Protein AF-A0A502G7E2-F1 (afdb_monomer_lite)

Structure (mmCIF, N/CA/C/O backbone):
data_AF-A0A502G7E2-F1
#
_entry.id   AF-A0A502G7E2-F1
#
loop_
_atom_site.group_PDB
_atom_site.id
_atom_site.type_symbol
_atom_site.label_atom_id
_atom_site.label_alt_id
_atom_site.label_comp_id
_atom_site.label_asym_id
_atom_site.label_entity_id
_atom_site.label_seq_id
_atom_site.pdbx_PDB_ins_code
_atom_site.Cartn_x
_atom_site.Cartn_y
_atom_site.Cartn_z
_atom_site.occupancy
_atom_site.B_iso_or_equiv
_atom_site.auth_seq_id
_atom_site.auth_comp_id
_atom_site.auth_asym_id
_atom_site.auth_atom_id
_atom_site.pdbx_PDB_model_num
ATOM 1 N N . MET A 1 1 ? -4.084 21.777 51.513 1.00 39.31 1 MET A N 1
ATOM 2 C CA . MET A 1 1 ? -3.025 21.384 50.559 1.00 39.31 1 MET A CA 1
ATOM 3 C C . MET A 1 1 ? -3.067 19.869 50.427 1.00 39.31 1 MET A C 1
ATOM 5 O O . MET A 1 1 ? -2.599 19.195 51.330 1.00 39.31 1 MET A O 1
ATOM 9 N N . THR A 1 2 ? -3.680 19.325 49.375 1.00 41.03 2 THR A N 1
ATOM 10 C CA . THR A 1 2 ? -3.741 17.866 49.167 1.00 41.03 2 THR A CA 1
ATOM 11 C C . THR A 1 2 ? -2.952 17.561 47.903 1.00 41.03 2 THR A C 1
ATOM 13 O O . THR A 1 2 ? -3.368 17.946 46.812 1.00 41.03 2 THR A O 1
ATOM 16 N N . SER A 1 3 ? -1.762 16.976 48.050 1.00 40.09 3 SER A N 1
ATOM 17 C CA . SER A 1 3 ? -0.892 16.671 46.916 1.00 40.09 3 SER A CA 1
ATOM 18 C C . SER A 1 3 ? -1.440 15.468 46.145 1.00 40.09 3 SER A C 1
ATOM 20 O O . SER A 1 3 ? -1.703 14.400 46.696 1.00 40.09 3 SER A O 1
ATOM 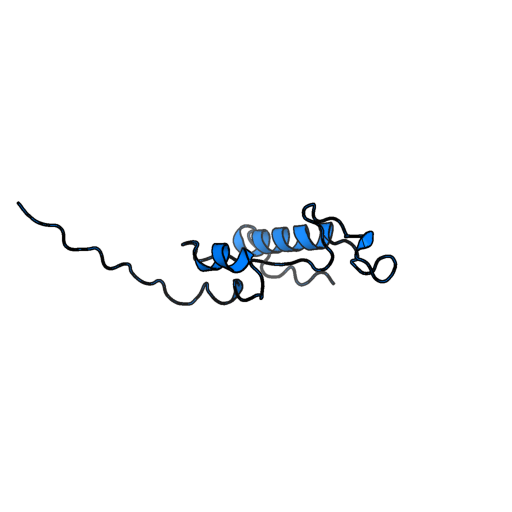22 N N . ALA A 1 4 ? -1.653 15.656 44.844 1.00 47.28 4 ALA A N 1
ATOM 23 C CA . ALA A 1 4 ? -1.994 14.580 43.930 1.00 47.28 4 ALA A CA 1
ATOM 24 C C . ALA A 1 4 ? -0.726 13.764 43.633 1.00 47.28 4 ALA A C 1
ATOM 26 O O . ALA A 1 4 ? 0.227 14.274 43.044 1.00 47.28 4 ALA A O 1
ATOM 27 N N . GLY A 1 5 ? -0.710 12.500 44.058 1.00 47.06 5 GLY A N 1
ATOM 28 C CA . GLY A 1 5 ? 0.364 11.557 43.746 1.00 47.06 5 GLY A CA 1
ATOM 29 C C . GLY A 1 5 ? 0.481 11.262 42.239 1.00 47.06 5 GLY A C 1
ATOM 30 O O . GLY A 1 5 ? -0.475 11.453 41.479 1.00 47.06 5 GLY A O 1
ATOM 31 N N . PRO A 1 6 ? 1.648 10.782 41.775 1.00 46.78 6 PRO A N 1
ATOM 32 C CA . PRO A 1 6 ? 1.930 10.611 40.355 1.00 46.78 6 PRO A CA 1
ATOM 33 C C . PRO A 1 6 ? 1.063 9.502 39.747 1.00 46.78 6 PRO A C 1
ATOM 35 O O . PRO A 1 6 ? 1.073 8.352 40.193 1.00 46.78 6 PRO A O 1
ATOM 38 N N . ARG A 1 7 ? 0.322 9.839 38.682 1.00 53.44 7 ARG A N 1
ATOM 39 C CA . ARG A 1 7 ? -0.434 8.873 37.874 1.00 53.44 7 ARG A CA 1
ATOM 40 C C . ARG A 1 7 ? 0.537 7.857 37.270 1.00 53.44 7 ARG A C 1
ATOM 42 O O . ARG A 1 7 ? 1.236 8.160 36.306 1.00 53.44 7 ARG A O 1
ATOM 49 N N . ARG A 1 8 ? 0.561 6.635 37.814 1.00 49.69 8 ARG A N 1
ATOM 50 C CA . ARG A 1 8 ? 1.209 5.487 37.166 1.00 49.69 8 ARG A CA 1
ATOM 51 C C . ARG A 1 8 ? 0.584 5.304 35.783 1.00 49.69 8 ARG A C 1
ATOM 53 O O . ARG A 1 8 ? -0.584 4.937 35.664 1.00 49.69 8 ARG A O 1
ATOM 60 N N . SER A 1 9 ? 1.374 5.583 34.750 1.00 46.53 9 SER A N 1
ATOM 61 C CA . SER A 1 9 ? 1.073 5.245 33.362 1.00 46.53 9 SER A CA 1
ATOM 62 C C . SER A 1 9 ? 0.738 3.754 33.284 1.00 46.53 9 SER A C 1
ATOM 64 O O . SER A 1 9 ? 1.591 2.897 33.532 1.00 46.53 9 SER A O 1
ATOM 66 N N . ARG A 1 10 ? -0.531 3.432 33.008 1.00 46.59 10 ARG A N 1
ATOM 67 C CA . ARG A 1 10 ? -0.959 2.059 32.732 1.00 46.59 10 ARG A CA 1
ATOM 68 C C . ARG A 1 10 ? -0.316 1.649 31.412 1.00 46.59 10 ARG A C 1
ATOM 70 O O . ARG A 1 10 ? -0.781 2.043 30.346 1.00 46.59 10 ARG A O 1
ATOM 77 N N . ARG A 1 11 ? 0.760 0.864 31.487 1.00 49.44 11 ARG A N 1
ATOM 78 C CA . ARG A 1 11 ? 1.332 0.165 30.334 1.00 49.44 11 ARG A CA 1
ATOM 79 C C . ARG A 1 11 ? 0.216 -0.685 29.710 1.00 49.44 11 ARG A C 1
ATOM 81 O O . ARG A 1 11 ? -0.338 -1.559 30.371 1.00 49.44 11 ARG A O 1
ATOM 88 N N . ALA A 1 12 ? -0.174 -0.349 28.482 1.00 46.47 12 ALA A N 1
ATOM 89 C CA . ALA A 1 12 ? -1.261 -1.014 27.773 1.00 46.47 12 ALA A CA 1
ATOM 90 C C . ALA A 1 12 ? -0.878 -2.462 27.395 1.00 46.47 12 ALA A C 1
ATOM 92 O O . ALA A 1 12 ? 0.290 -2.712 27.084 1.00 46.47 12 ALA A O 1
ATOM 93 N N . PRO A 1 13 ? -1.839 -3.408 27.419 1.00 40.44 13 PRO A N 1
ATOM 94 C CA . PRO A 1 13 ? -1.593 -4.811 27.110 1.00 40.44 13 PRO A CA 1
ATOM 95 C C . PRO A 1 13 ? -1.280 -5.024 25.621 1.00 40.44 13 PRO A C 1
ATOM 97 O O . PRO A 1 13 ? -1.711 -4.280 24.740 1.00 40.44 13 PRO A O 1
ATOM 100 N N . SER A 1 14 ? -0.504 -6.070 25.375 1.00 45.81 14 SER A N 1
ATOM 101 C CA . SER A 1 14 ? 0.355 -6.400 24.231 1.00 45.81 14 SER A CA 1
ATOM 102 C C . SER A 1 14 ? -0.312 -6.713 22.876 1.00 45.81 14 SER A C 1
ATOM 104 O O . SER A 1 14 ? 0.375 -7.178 21.973 1.00 45.81 14 SER A O 1
ATOM 106 N N . GLY A 1 15 ? -1.598 -6.416 22.667 1.00 41.75 15 GLY A N 1
ATOM 107 C CA . GLY A 1 15 ? -2.325 -6.806 21.441 1.00 41.75 15 GLY A CA 1
ATOM 108 C C . GLY A 1 15 ? -2.064 -5.961 20.179 1.00 41.75 15 GLY A C 1
ATOM 109 O O . GLY A 1 15 ? -2.471 -6.349 19.090 1.00 41.75 15 GLY A O 1
ATOM 110 N N . GLY A 1 16 ? -1.399 -4.805 20.295 1.00 43.62 16 GLY A N 1
ATOM 111 C CA . GLY A 1 16 ? -1.141 -3.882 19.171 1.00 43.62 16 GLY A CA 1
ATOM 112 C C . GLY A 1 16 ? 0.294 -3.898 18.629 1.00 43.62 16 GLY A C 1
ATOM 113 O O . GLY A 1 16 ? 0.643 -3.064 17.798 1.00 43.62 16 GLY A O 1
ATOM 114 N N . VAL A 1 17 ? 1.156 -4.788 19.135 1.00 48.19 17 VAL A N 1
ATOM 115 C CA . VAL A 1 17 ? 2.612 -4.733 18.891 1.00 48.19 17 VAL A CA 1
ATOM 116 C C . VAL A 1 17 ? 3.049 -5.600 17.700 1.00 48.19 17 VAL A C 1
ATOM 118 O O . VAL A 1 17 ? 4.109 -5.354 17.128 1.00 48.19 17 VAL A O 1
ATOM 121 N N . GLU A 1 18 ? 2.243 -6.572 17.261 1.00 52.66 18 GLU A N 1
ATOM 122 C CA . GLU A 1 18 ? 2.630 -7.477 16.162 1.00 52.66 18 GLU A CA 1
ATOM 123 C C . GLU A 1 18 ? 2.655 -6.808 14.780 1.00 52.66 18 GLU A C 1
ATOM 125 O O . GLU A 1 18 ? 3.478 -7.173 13.947 1.00 52.66 18 GLU A O 1
ATOM 130 N N . ARG A 1 19 ? 1.850 -5.762 14.546 1.00 61.97 19 ARG A N 1
ATOM 131 C CA . ARG A 1 19 ? 1.738 -5.091 13.232 1.00 61.97 19 ARG A CA 1
ATOM 132 C C . ARG A 1 19 ? 2.711 -3.926 13.002 1.00 61.97 19 ARG A C 1
ATOM 134 O O . ARG A 1 19 ? 2.642 -3.265 11.970 1.00 61.97 19 ARG A O 1
ATOM 141 N N . CYS A 1 20 ? 3.617 -3.677 13.948 1.00 60.56 20 CYS A N 1
ATOM 142 C CA . CYS A 1 20 ? 4.703 -2.701 13.800 1.00 60.56 20 CYS A CA 1
ATOM 143 C C . CYS A 1 20 ? 6.079 -3.368 13.608 1.00 60.56 20 CYS A C 1
ATOM 145 O O . CYS A 1 20 ? 7.085 -2.670 13.536 1.00 60.56 20 CYS A O 1
ATOM 147 N N . ARG A 1 21 ? 6.170 -4.704 13.537 1.00 58.94 21 ARG A N 1
ATOM 148 C CA . ARG A 1 21 ? 7.455 -5.414 13.423 1.00 58.94 21 ARG A CA 1
ATOM 149 C C . ARG A 1 21 ? 7.869 -5.613 11.960 1.00 58.94 21 ARG A C 1
ATOM 151 O O . ARG A 1 21 ? 7.835 -6.725 11.453 1.00 58.94 21 ARG A O 1
ATOM 158 N N . LEU A 1 22 ? 8.307 -4.538 11.302 1.00 57.34 22 LEU A N 1
ATOM 159 C CA . LEU A 1 22 ? 9.099 -4.617 10.065 1.00 57.34 22 LEU A CA 1
ATOM 160 C C . LEU A 1 22 ? 10.335 -3.698 10.163 1.00 57.34 22 LEU A C 1
ATOM 162 O O . LEU A 1 22 ? 10.307 -2.674 10.848 1.00 57.34 22 LEU A O 1
ATOM 166 N N . LEU A 1 23 ? 11.442 -4.095 9.527 1.00 56.03 23 LEU A N 1
ATOM 167 C CA . LEU A 1 23 ? 12.811 -3.571 9.700 1.00 56.03 23 LEU A CA 1
ATOM 168 C C . LEU A 1 23 ? 13.059 -2.165 9.097 1.00 56.03 23 LEU A C 1
ATOM 170 O O . LEU A 1 23 ? 13.974 -1.998 8.298 1.00 56.03 23 LEU A O 1
ATOM 174 N N . GLN A 1 24 ? 12.285 -1.131 9.453 1.00 63.19 24 GLN A N 1
ATOM 175 C CA . GLN A 1 24 ? 12.452 0.210 8.855 1.00 63.19 24 GLN A CA 1
ATOM 176 C C . GLN A 1 24 ? 12.321 1.388 9.840 1.00 63.19 24 GLN A C 1
ATOM 178 O O . GLN A 1 24 ? 11.729 1.273 10.909 1.00 63.19 24 GLN A O 1
ATOM 183 N N . ARG A 1 25 ? 12.863 2.565 9.476 1.00 64.56 25 ARG A N 1
ATOM 184 C CA . ARG A 1 25 ? 12.948 3.774 10.335 1.00 64.56 25 ARG A CA 1
ATOM 185 C C . ARG A 1 25 ? 11.588 4.339 10.770 1.00 64.56 25 ARG A C 1
ATOM 187 O O . ARG A 1 25 ? 11.472 4.862 11.877 1.00 64.56 25 ARG A O 1
ATOM 194 N N . LEU A 1 26 ? 10.549 4.187 9.945 1.00 67.12 26 LEU A N 1
ATOM 195 C CA . LEU A 1 26 ? 9.179 4.615 10.273 1.00 67.12 26 LEU A CA 1
ATOM 196 C C . LEU A 1 26 ? 8.522 3.772 11.382 1.00 67.12 26 LEU A C 1
ATOM 198 O O . LEU A 1 26 ? 7.509 4.179 11.954 1.00 67.12 26 LEU A O 1
ATOM 202 N N . ARG A 1 27 ? 9.143 2.648 11.767 1.00 75.94 27 ARG A N 1
ATOM 203 C CA . ARG A 1 27 ? 8.734 1.822 12.906 1.00 75.94 27 ARG A CA 1
ATOM 204 C C . ARG A 1 27 ? 8.570 2.634 14.187 1.00 75.94 27 ARG A C 1
ATOM 206 O O . ARG A 1 27 ? 7.621 2.392 14.924 1.00 75.94 27 ARG A O 1
ATOM 213 N N . LYS A 1 28 ? 9.435 3.629 14.424 1.00 79.44 28 LYS A N 1
ATOM 214 C CA . LYS A 1 28 ? 9.412 4.441 15.650 1.00 79.44 28 LYS A CA 1
ATOM 215 C C . LYS A 1 28 ? 8.038 5.086 15.875 1.00 79.44 28 LYS A C 1
ATOM 217 O O . LYS A 1 28 ? 7.484 4.992 16.965 1.00 79.44 28 LYS A O 1
ATOM 222 N N . ALA A 1 29 ? 7.448 5.692 14.846 1.00 78.94 29 ALA A N 1
ATOM 223 C CA . ALA A 1 29 ? 6.125 6.306 14.968 1.00 78.94 29 ALA A CA 1
ATOM 224 C C . ALA A 1 29 ? 5.037 5.260 15.280 1.00 78.94 29 ALA A C 1
ATOM 226 O O . ALA A 1 29 ? 4.216 5.473 16.174 1.00 78.94 29 ALA A O 1
ATOM 227 N N . CYS A 1 30 ? 5.082 4.104 14.608 1.00 80.56 30 CYS A N 1
ATOM 228 C CA . CYS A 1 30 ? 4.166 2.986 14.853 1.00 80.56 30 CYS A CA 1
ATOM 229 C C . CYS A 1 30 ? 4.311 2.439 16.283 1.00 80.56 30 CYS A C 1
ATOM 231 O O . CYS A 1 30 ? 3.317 2.235 16.973 1.00 80.56 30 CYS A O 1
ATOM 233 N N . GLU A 1 31 ? 5.533 2.266 16.786 1.00 81.81 31 GLU A N 1
ATOM 234 C CA . GLU A 1 31 ? 5.794 1.766 18.141 1.00 81.81 31 GLU A CA 1
ATOM 235 C C . GLU A 1 31 ? 5.310 2.740 19.222 1.00 81.81 31 GLU A C 1
ATOM 237 O O . GLU A 1 31 ? 4.697 2.310 20.200 1.00 81.81 31 GLU A O 1
ATOM 242 N N . HIS A 1 32 ? 5.521 4.046 19.031 1.00 86.50 32 HIS A N 1
ATOM 243 C CA . HIS A 1 32 ? 5.304 5.047 20.080 1.00 86.50 32 HIS A CA 1
ATOM 244 C C . HIS A 1 32 ? 3.942 5.746 20.065 1.00 86.50 32 HIS A C 1
ATOM 246 O O . HIS A 1 32 ? 3.604 6.407 21.046 1.00 86.50 32 HIS A O 1
ATOM 252 N N . THR A 1 33 ? 3.132 5.616 19.013 1.00 86.00 33 THR A N 1
ATOM 253 C CA . THR A 1 33 ? 1.759 6.149 19.058 1.00 86.00 33 THR A CA 1
ATOM 254 C C . THR A 1 33 ? 0.902 5.397 20.091 1.00 86.00 33 THR A C 1
ATOM 256 O O . THR A 1 33 ? 1.035 4.186 20.264 1.00 86.00 33 THR A O 1
ATOM 259 N N . ALA A 1 34 ? -0.004 6.088 20.785 1.00 89.56 34 ALA A N 1
ATOM 260 C CA . ALA A 1 34 ? -0.851 5.485 21.820 1.00 89.56 34 ALA A CA 1
ATOM 261 C C . ALA A 1 34 ? -1.987 4.605 21.262 1.00 89.56 34 ALA A C 1
ATOM 263 O O . ALA A 1 34 ? -2.608 3.859 22.023 1.00 89.56 34 ALA A O 1
ATOM 264 N N . SER A 1 35 ? -2.266 4.680 19.951 1.00 86.50 35 SER A N 1
ATOM 265 C CA . SER A 1 35 ? -3.320 3.871 19.329 1.00 86.50 35 SER A CA 1
ATOM 266 C C . SER A 1 35 ? -3.052 2.375 19.512 1.00 86.50 35 SER A C 1
ATOM 268 O O . SER A 1 35 ? -1.917 1.907 19.387 1.00 86.50 35 SER A O 1
ATOM 270 N N . ARG A 1 36 ? -4.118 1.619 19.795 1.00 85.12 36 ARG A N 1
ATOM 271 C CA . ARG A 1 36 ? -4.085 0.149 19.865 1.00 85.12 36 ARG A CA 1
ATOM 272 C C . ARG A 1 36 ? -4.277 -0.503 18.502 1.00 85.12 36 ARG A C 1
ATOM 274 O O . ARG A 1 36 ? -3.815 -1.621 18.303 1.00 85.12 36 ARG A O 1
ATOM 281 N N . ASP A 1 37 ? -4.941 0.195 17.591 1.00 85.69 37 ASP A N 1
ATOM 282 C CA . ASP A 1 37 ? -5.218 -0.278 16.246 1.00 85.69 37 ASP A CA 1
ATOM 283 C C . ASP A 1 37 ? -4.421 0.559 15.252 1.00 85.69 37 ASP A C 1
ATOM 285 O O . ASP A 1 37 ? -4.778 1.682 14.895 1.00 85.69 37 ASP A O 1
ATOM 289 N N . LYS A 1 38 ? -3.246 0.037 14.922 1.00 83.56 38 LYS A N 1
ATOM 290 C CA . LYS A 1 38 ? -2.247 0.679 14.081 1.00 83.56 38 LYS A CA 1
ATOM 291 C C . LYS A 1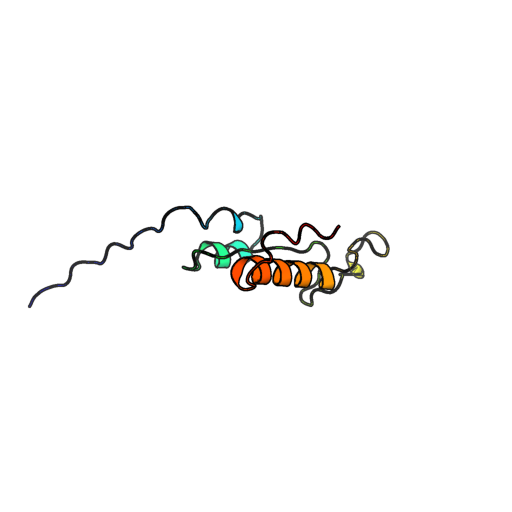 38 ? -1.413 -0.390 13.403 1.00 83.56 38 LYS A C 1
ATOM 293 O O . LYS A 1 38 ? -1.182 -1.469 13.953 1.00 83.56 38 LYS A O 1
ATOM 298 N N . SER A 1 39 ? -0.936 -0.060 12.222 1.00 85.69 39 SER A N 1
ATOM 299 C CA . SER A 1 39 ? -0.034 -0.896 11.452 1.00 85.69 39 SER A CA 1
ATOM 300 C C . SER A 1 39 ? 0.828 -0.011 10.576 1.00 85.69 39 SER A C 1
ATOM 302 O O . SER A 1 39 ? 0.466 1.127 10.278 1.00 85.69 39 SER A O 1
ATOM 304 N N . ILE A 1 40 ? 1.964 -0.551 10.159 1.00 86.31 40 ILE A N 1
ATOM 305 C CA . ILE A 1 40 ? 2.779 0.038 9.109 1.00 86.31 40 ILE A CA 1
ATOM 306 C C . ILE A 1 40 ? 3.068 -1.032 8.063 1.00 86.31 40 ILE A C 1
ATOM 308 O O . ILE A 1 40 ? 3.370 -2.172 8.411 1.00 86.31 40 ILE A O 1
ATOM 312 N N . ALA A 1 41 ? 2.951 -0.661 6.794 1.00 86.44 41 ALA A N 1
ATOM 313 C CA . ALA A 1 41 ? 3.235 -1.519 5.655 1.00 86.44 41 ALA A CA 1
ATOM 314 C C . ALA A 1 41 ? 4.221 -0.813 4.724 1.00 86.44 41 ALA A C 1
ATOM 316 O O . ALA A 1 41 ? 4.272 0.417 4.678 1.00 86.44 41 ALA A O 1
ATOM 317 N N . PHE A 1 42 ? 5.002 -1.605 3.998 1.00 88.62 42 PHE A N 1
ATOM 318 C CA . PHE A 1 42 ? 5.966 -1.124 3.020 1.00 88.62 42 PHE A CA 1
ATOM 319 C C . PHE A 1 42 ? 5.712 -1.830 1.697 1.00 88.62 42 PHE A C 1
ATOM 321 O O . PHE A 1 42 ? 5.417 -3.024 1.671 1.00 88.62 42 PHE A O 1
ATOM 328 N N . VAL A 1 43 ? 5.813 -1.071 0.612 1.00 91.56 43 VAL A N 1
ATOM 329 C CA . VAL A 1 43 ? 5.606 -1.557 -0.748 1.00 91.56 43 VAL A CA 1
ATOM 330 C C . VAL A 1 43 ? 6.956 -1.507 -1.443 1.00 91.56 43 VAL A C 1
ATOM 332 O O . VAL A 1 43 ? 7.459 -0.435 -1.772 1.00 91.56 43 VAL A O 1
ATOM 335 N N . G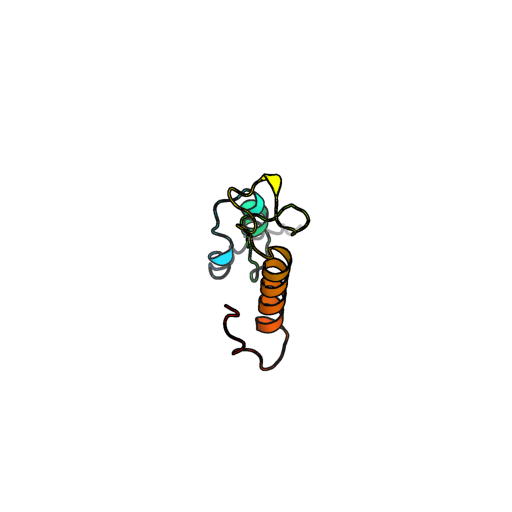LU A 1 44 ? 7.563 -2.677 -1.617 1.00 90.88 44 GLU A N 1
ATOM 336 C CA . GLU A 1 44 ? 8.855 -2.794 -2.290 1.00 90.88 44 GLU A CA 1
ATOM 337 C C . GLU A 1 44 ? 8.788 -2.208 -3.706 1.00 90.88 44 GLU A C 1
ATOM 339 O O . GLU A 1 44 ? 7.817 -2.429 -4.443 1.00 90.88 44 GLU A O 1
ATOM 344 N N . GLY A 1 45 ? 9.827 -1.447 -4.054 1.00 92.88 45 GLY A N 1
ATOM 345 C CA . GLY A 1 45 ? 9.958 -0.771 -5.343 1.00 92.88 45 GLY A CA 1
ATOM 346 C C . GLY A 1 45 ? 9.155 0.525 -5.494 1.00 92.88 45 GLY A C 1
ATOM 347 O O . GLY A 1 45 ? 9.264 1.156 -6.543 1.00 92.88 45 GLY A O 1
ATOM 348 N N . ALA A 1 46 ? 8.378 0.946 -4.490 1.00 94.00 46 ALA A N 1
ATOM 349 C CA . ALA A 1 46 ? 7.623 2.197 -4.537 1.00 94.00 46 ALA A CA 1
ATOM 350 C C . ALA A 1 46 ? 8.496 3.422 -4.215 1.00 94.00 46 ALA A C 1
ATOM 352 O O . ALA A 1 46 ? 9.358 3.389 -3.334 1.00 94.00 46 ALA A O 1
ATOM 353 N N . THR A 1 47 ? 8.228 4.536 -4.892 1.00 93.94 47 THR A N 1
ATOM 354 C CA . THR A 1 47 ? 8.750 5.855 -4.516 1.00 93.94 47 THR A CA 1
ATOM 355 C C . THR A 1 47 ? 7.917 6.476 -3.388 1.00 93.94 47 THR A C 1
ATOM 357 O O . THR A 1 47 ? 6.871 5.955 -2.998 1.00 93.94 47 THR A O 1
ATOM 360 N N . HIS A 1 48 ? 8.335 7.645 -2.886 1.00 92.00 48 HIS A N 1
ATOM 361 C CA . HIS A 1 48 ? 7.515 8.435 -1.956 1.00 92.00 48 HIS A CA 1
ATOM 362 C C . HIS A 1 48 ? 6.123 8.773 -2.529 1.00 92.00 48 HIS A C 1
ATOM 364 O O . HIS A 1 48 ? 5.170 8.892 -1.768 1.00 92.00 48 HIS A O 1
ATOM 370 N N . GLY A 1 49 ? 6.000 8.881 -3.858 1.00 93.81 49 GLY A N 1
ATOM 371 C CA . GLY A 1 49 ? 4.736 9.110 -4.563 1.00 93.81 49 GLY A CA 1
ATOM 372 C C . GLY A 1 49 ? 3.932 7.841 -4.864 1.00 93.81 49 GLY A C 1
ATOM 373 O O . GLY A 1 49 ? 3.021 7.897 -5.683 1.00 93.81 49 GLY A O 1
ATOM 374 N N . PHE A 1 50 ? 4.278 6.700 -4.258 1.00 94.50 50 PHE A N 1
ATOM 375 C CA . PHE A 1 50 ? 3.637 5.387 -4.438 1.00 94.50 50 PHE A CA 1
ATOM 376 C C . PHE A 1 50 ? 3.758 4.764 -5.829 1.00 94.50 50 PHE A C 1
ATOM 378 O O . PHE A 1 50 ? 3.385 3.607 -5.988 1.00 94.50 50 PHE A O 1
ATOM 385 N N . THR A 1 51 ? 4.284 5.473 -6.827 1.00 95.81 51 THR A N 1
ATOM 386 C CA . THR A 1 51 ? 4.569 4.926 -8.159 1.00 95.81 51 THR A CA 1
ATOM 387 C C . THR A 1 51 ? 5.824 4.049 -8.154 1.00 95.81 51 THR A C 1
ATOM 389 O O . THR A 1 51 ? 6.677 4.215 -7.269 1.00 95.81 51 THR A O 1
ATOM 392 N N . PRO A 1 52 ? 5.975 3.141 -9.134 1.00 95.62 52 PRO A N 1
ATOM 393 C CA . PRO A 1 52 ? 7.168 2.314 -9.247 1.00 95.62 52 PRO A CA 1
ATOM 394 C C . PRO A 1 52 ? 8.421 3.167 -9.462 1.00 95.62 52 PRO A C 1
ATOM 396 O O . PRO A 1 52 ? 8.413 4.125 -10.235 1.00 95.62 52 PRO A O 1
ATOM 399 N N . CYS A 1 53 ? 9.520 2.828 -8.786 1.00 94.62 53 CYS A N 1
ATOM 400 C CA . CYS A 1 53 ? 10.827 3.404 -9.083 1.00 94.62 53 CYS A CA 1
ATOM 401 C C . CYS A 1 53 ? 11.437 2.701 -10.302 1.00 94.62 53 CYS A C 1
ATOM 403 O O . CYS A 1 53 ? 12.186 1.734 -10.151 1.00 94.62 53 CYS A O 1
ATOM 405 N N . GLU A 1 54 ? 11.155 3.208 -11.501 1.00 92.50 54 GLU A N 1
ATOM 406 C CA . GLU A 1 54 ? 11.747 2.680 -12.740 1.00 92.50 54 GLU A CA 1
ATOM 407 C C . GLU A 1 54 ? 13.289 2.688 -12.725 1.00 92.50 54 GLU A C 1
ATOM 409 O O . GLU A 1 54 ? 13.883 1.655 -13.027 1.00 92.50 54 GLU A O 1
ATOM 414 N N . PRO A 1 55 ? 13.984 3.757 -12.273 1.00 92.12 55 PRO A N 1
ATOM 415 C CA . PRO A 1 55 ? 15.450 3.746 -12.215 1.00 92.12 55 PRO A CA 1
ATOM 416 C C . PRO A 1 55 ? 16.038 2.743 -11.210 1.00 92.12 55 PRO A C 1
ATOM 418 O O . PRO A 1 55 ? 17.220 2.421 -11.287 1.00 92.12 55 PRO A O 1
ATOM 421 N N . CYS A 1 56 ? 15.241 2.278 -10.240 1.00 91.62 56 CYS A N 1
ATOM 422 C CA . CYS A 1 56 ? 15.664 1.298 -9.239 1.00 91.62 56 CYS A CA 1
ATOM 423 C C . CYS A 1 56 ? 15.471 -0.151 -9.714 1.00 91.62 56 CYS A C 1
ATOM 425 O O . CYS A 1 56 ? 15.960 -1.080 -9.063 1.00 91.62 56 CYS A O 1
ATOM 427 N N . ALA A 1 57 ? 14.710 -0.358 -10.791 1.00 91.81 57 ALA A N 1
ATOM 428 C CA . ALA A 1 57 ? 14.323 -1.677 -11.256 1.00 91.81 57 ALA A CA 1
ATOM 429 C C . ALA A 1 57 ? 15.500 -2.392 -11.937 1.00 91.81 57 ALA A C 1
ATOM 431 O O . ALA A 1 57 ? 16.229 -1.821 -12.744 1.00 91.81 57 ALA A O 1
ATOM 432 N N . ARG A 1 58 ? 15.674 -3.682 -11.637 1.00 93.88 58 ARG A N 1
ATOM 433 C CA . ARG A 1 58 ? 16.672 -4.544 -12.301 1.00 93.88 58 ARG A CA 1
ATOM 434 C C . ARG A 1 5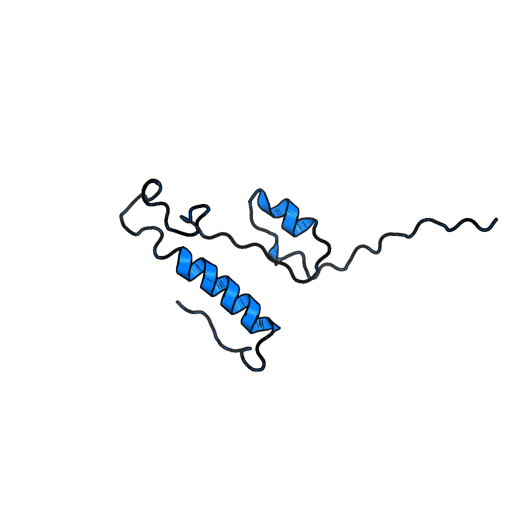8 ? 16.196 -5.066 -13.655 1.00 93.88 58 ARG A C 1
ATOM 436 O O . ARG A 1 58 ? 17.007 -5.531 -14.448 1.00 93.88 58 ARG A O 1
ATOM 443 N N . ALA A 1 59 ? 14.888 -5.041 -13.879 1.00 93.56 59 ALA A N 1
ATOM 444 C CA . ALA A 1 59 ? 14.234 -5.471 -15.103 1.00 93.56 59 ALA A CA 1
ATOM 445 C C . ALA A 1 59 ? 12.962 -4.633 -15.321 1.00 93.56 59 ALA A C 1
ATOM 447 O O . ALA A 1 59 ? 12.353 -4.210 -14.331 1.00 93.56 59 ALA A O 1
ATOM 448 N N . PRO A 1 60 ? 12.532 -4.419 -16.578 1.00 90.81 60 PRO A N 1
ATOM 449 C CA . PRO A 1 60 ? 11.288 -3.712 -16.869 1.00 90.81 60 PRO A CA 1
ATOM 450 C C . PRO A 1 60 ? 10.098 -4.336 -16.132 1.00 90.81 60 PRO A C 1
ATOM 452 O O . PRO A 1 60 ? 9.917 -5.553 -16.157 1.00 90.81 60 PRO A O 1
ATOM 455 N N . GLY A 1 61 ? 9.299 -3.508 -15.456 1.00 90.69 61 GLY A N 1
ATOM 456 C CA . GLY A 1 61 ? 8.096 -3.955 -14.745 1.00 90.69 61 GLY A CA 1
ATOM 457 C C . GLY A 1 61 ? 8.338 -4.747 -13.453 1.00 90.69 61 GLY A C 1
ATOM 458 O O . GLY A 1 61 ? 7.375 -5.252 -12.882 1.00 90.69 61 GLY A O 1
ATOM 459 N N . GLN A 1 62 ? 9.578 -4.840 -12.948 1.00 93.56 62 GLN A N 1
ATOM 460 C CA . GLN A 1 62 ? 9.916 -5.622 -11.744 1.00 93.56 62 GLN A CA 1
ATOM 461 C C . GLN A 1 62 ? 9.027 -5.305 -10.529 1.00 93.56 62 GLN A C 1
ATOM 463 O O . GLN A 1 62 ? 8.694 -6.199 -9.753 1.00 93.56 62 GLN A O 1
ATOM 468 N N . SER A 1 63 ? 8.665 -4.036 -10.349 1.00 93.25 63 SER A N 1
ATOM 469 C CA . SER A 1 63 ? 7.898 -3.572 -9.189 1.00 93.25 63 SER A CA 1
ATOM 470 C C . SER A 1 63 ? 6.378 -3.636 -9.400 1.00 93.25 63 SER A C 1
ATOM 472 O O . SER A 1 63 ? 5.634 -3.382 -8.452 1.00 93.25 63 SER A O 1
ATOM 474 N N . GLY A 1 64 ? 5.902 -3.981 -10.604 1.00 93.88 64 GLY A N 1
ATOM 475 C CA . GLY A 1 64 ? 4.476 -3.981 -10.953 1.00 93.88 64 GLY A CA 1
ATOM 476 C C . GLY A 1 64 ? 3.781 -2.647 -10.652 1.00 93.88 64 GLY A C 1
ATOM 477 O O . GLY A 1 64 ? 4.425 -1.602 -10.619 1.00 93.88 64 GLY A O 1
ATOM 478 N N . ASP A 1 65 ? 2.474 -2.682 -10.380 1.00 95.62 65 ASP A N 1
ATOM 479 C CA . ASP A 1 65 ? 1.724 -1.504 -9.930 1.00 95.62 65 ASP A CA 1
ATOM 480 C C . ASP A 1 65 ? 1.842 -1.341 -8.405 1.00 95.62 65 ASP A C 1
ATOM 482 O O . ASP A 1 65 ? 1.153 -1.981 -7.607 1.00 95.62 65 ASP A O 1
ATOM 486 N N . THR A 1 66 ? 2.782 -0.507 -7.969 1.00 96.44 66 THR A N 1
ATOM 487 C CA . THR A 1 66 ? 2.971 -0.185 -6.547 1.00 96.44 66 THR A CA 1
ATOM 488 C C 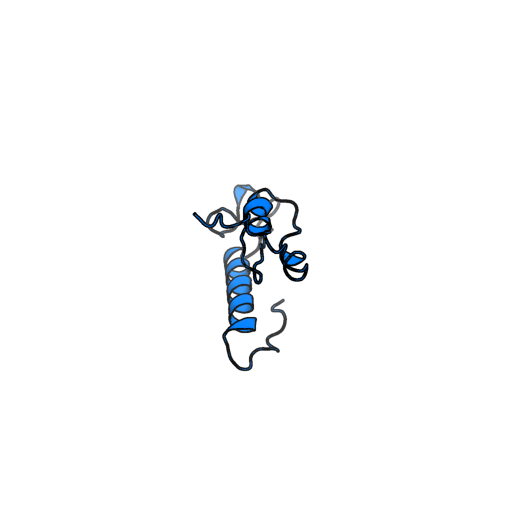. THR A 1 66 ? 1.863 0.716 -5.993 1.00 96.44 66 THR A C 1
ATOM 490 O O . THR A 1 66 ? 1.623 0.699 -4.781 1.00 96.44 66 THR A O 1
ATOM 493 N N . MET A 1 67 ? 1.181 1.493 -6.841 1.00 96.38 67 MET A N 1
ATOM 494 C CA . MET A 1 67 ? 0.137 2.420 -6.410 1.00 96.38 67 MET A CA 1
ATOM 495 C C . MET A 1 67 ? -1.132 1.645 -6.062 1.00 96.38 67 MET A C 1
ATOM 497 O O . MET A 1 67 ? -1.640 1.803 -4.950 1.00 96.38 67 MET A O 1
ATOM 501 N N . ALA A 1 68 ? -1.573 0.748 -6.948 1.00 96.00 68 ALA A N 1
ATOM 502 C CA . ALA A 1 68 ? -2.693 -0.153 -6.690 1.00 96.00 68 ALA A CA 1
ATOM 503 C C . ALA A 1 68 ? -2.468 -0.948 -5.398 1.00 96.00 68 ALA A C 1
ATOM 505 O O . ALA A 1 68 ? -3.252 -0.827 -4.461 1.00 96.00 68 ALA A O 1
ATOM 506 N N . ARG A 1 69 ? -1.311 -1.615 -5.254 1.00 94.62 69 ARG A N 1
ATOM 507 C CA . ARG A 1 69 ? -0.967 -2.366 -4.029 1.00 94.62 69 ARG A CA 1
ATOM 508 C C . ARG A 1 69 ? -1.027 -1.518 -2.753 1.00 94.62 69 ARG A C 1
ATOM 510 O O . ARG A 1 69 ? -1.442 -2.014 -1.704 1.00 94.62 69 ARG A O 1
ATOM 517 N N . SER A 1 70 ? -0.609 -0.252 -2.823 1.00 93.62 70 SER A N 1
ATOM 518 C CA . SER A 1 70 ? -0.666 0.670 -1.680 1.00 93.62 70 SER A CA 1
ATOM 519 C C . SER A 1 70 ? -2.112 0.964 -1.271 1.00 93.62 70 SER A C 1
ATOM 521 O O . SER A 1 70 ? -2.452 0.870 -0.089 1.00 93.62 70 SER A O 1
ATOM 523 N N . PHE A 1 71 ? -2.974 1.297 -2.233 1.00 95.38 71 PHE A N 1
ATOM 524 C CA . PHE A 1 71 ? -4.362 1.666 -1.953 1.00 95.38 71 PHE A CA 1
ATOM 525 C C . PHE A 1 71 ? -5.266 0.464 -1.687 1.00 95.38 71 PHE A C 1
ATOM 527 O O . PHE A 1 71 ? -6.146 0.572 -0.837 1.00 95.38 71 PHE A O 1
ATOM 534 N N . ASP A 1 72 ? -4.997 -0.694 -2.285 1.00 94.88 72 ASP A N 1
ATOM 535 C CA . ASP A 1 72 ? -5.682 -1.949 -1.970 1.00 94.88 72 ASP A CA 1
ATOM 536 C C . ASP A 1 72 ? -5.459 -2.341 -0.508 1.00 94.88 72 ASP A C 1
ATOM 538 O O . ASP A 1 72 ? -6.392 -2.743 0.191 1.00 94.88 72 ASP A O 1
ATOM 542 N N . HIS A 1 73 ? -4.238 -2.147 0.007 1.00 91.50 73 HIS A N 1
ATOM 543 C CA . HIS A 1 73 ? -3.949 -2.367 1.422 1.00 91.50 73 HIS A CA 1
ATOM 544 C C . HIS A 1 73 ? -4.767 -1.437 2.331 1.00 91.50 73 HIS A C 1
ATOM 546 O O . HIS A 1 73 ? -5.327 -1.883 3.337 1.00 91.50 73 HIS A O 1
ATOM 552 N N . VAL A 1 74 ? -4.863 -0.150 1.980 1.00 92.38 74 VAL A N 1
ATOM 553 C CA . VAL A 1 74 ? -5.671 0.827 2.728 1.00 92.38 74 VAL A CA 1
ATOM 554 C C . VAL A 1 74 ? -7.154 0.465 2.658 1.00 92.38 74 VAL A C 1
ATOM 556 O O . VAL A 1 74 ? -7.822 0.436 3.691 1.00 92.38 74 VAL A O 1
ATOM 559 N N . ALA A 1 75 ? -7.662 0.131 1.471 1.00 93.44 75 ALA A N 1
ATOM 560 C CA . ALA A 1 75 ? -9.047 -0.264 1.259 1.00 93.44 75 ALA A CA 1
ATOM 561 C C . ALA A 1 75 ? -9.408 -1.497 2.097 1.00 93.44 75 ALA A C 1
ATOM 563 O O . ALA A 1 75 ? -10.397 -1.473 2.830 1.00 93.44 75 ALA A O 1
ATOM 564 N N . ALA A 1 76 ? -8.564 -2.533 2.082 1.00 90.12 76 ALA A N 1
ATOM 565 C CA . ALA A 1 76 ? -8.747 -3.725 2.905 1.00 90.12 76 ALA A CA 1
ATOM 566 C C . ALA A 1 76 ? -8.721 -3.402 4.410 1.00 90.12 76 ALA A C 1
ATOM 568 O O . ALA A 1 76 ? -9.530 -3.930 5.178 1.00 90.12 76 ALA A O 1
ATOM 569 N N . TRP A 1 77 ? -7.827 -2.506 4.850 1.00 88.94 77 TRP A N 1
ATOM 570 C CA . TRP A 1 77 ? -7.755 -2.081 6.250 1.00 88.94 77 TRP A CA 1
ATOM 571 C C . TRP A 1 77 ? -9.037 -1.371 6.708 1.00 88.94 77 TRP A C 1
ATOM 573 O O . TRP A 1 77 ? -9.525 -1.667 7.805 1.00 88.94 77 TRP A O 1
ATOM 583 N N . ILE A 1 78 ? -9.589 -0.481 5.873 1.00 91.06 78 ILE A N 1
ATOM 584 C CA . ILE A 1 78 ? -10.843 0.244 6.133 1.00 91.06 78 ILE A CA 1
ATOM 585 C C . ILE A 1 78 ? -12.023 -0.733 6.138 1.00 91.06 78 ILE A C 1
ATOM 587 O O . ILE A 1 78 ? -12.811 -0.745 7.087 1.00 91.06 78 ILE A O 1
ATOM 591 N N . ALA A 1 79 ? -12.126 -1.576 5.108 1.00 91.00 79 ALA A N 1
ATOM 592 C CA . ALA A 1 79 ? -13.224 -2.523 4.943 1.00 91.00 79 ALA A CA 1
ATOM 593 C C . ALA A 1 79 ? -13.341 -3.478 6.137 1.00 91.00 79 ALA A C 1
ATOM 595 O O . ALA A 1 79 ? -14.434 -3.696 6.649 1.00 91.00 79 ALA A O 1
ATOM 596 N N . ALA A 1 80 ? -12.214 -3.972 6.656 1.00 86.81 80 ALA A N 1
ATOM 597 C CA . ALA A 1 80 ? -12.191 -4.870 7.810 1.00 86.81 80 ALA A CA 1
ATOM 598 C C . ALA A 1 80 ? -12.710 -4.248 9.125 1.00 86.81 80 ALA A C 1
ATOM 600 O O . ALA A 1 80 ? -12.900 -4.971 10.101 1.00 86.81 80 ALA A O 1
ATOM 601 N N . ARG A 1 81 ? -12.892 -2.923 9.190 1.00 87.25 81 ARG A N 1
ATOM 602 C CA . ARG A 1 81 ? -13.241 -2.193 10.424 1.00 87.25 81 ARG A CA 1
ATOM 603 C C . ARG A 1 81 ? -14.559 -1.450 10.343 1.00 87.25 81 ARG A C 1
ATOM 605 O O . ARG A 1 81 ? -15.258 -1.351 11.346 1.00 87.25 81 ARG A O 1
ATOM 612 N N . PHE A 1 82 ? -14.853 -0.885 9.178 1.00 87.06 82 PHE A N 1
ATOM 613 C CA . PHE A 1 82 ? -15.881 0.143 9.051 1.00 87.06 82 PHE A CA 1
ATOM 614 C C . PHE A 1 82 ? -16.968 -0.202 8.042 1.00 87.06 82 PHE A C 1
ATOM 616 O O . PHE A 1 82 ? -17.991 0.475 8.023 1.00 87.06 82 PHE A O 1
ATOM 623 N N . VAL A 1 83 ? -16.783 -1.243 7.226 1.00 83.31 83 VAL A N 1
ATOM 624 C CA . VAL A 1 83 ? -17.808 -1.687 6.279 1.00 83.31 83 VAL A CA 1
ATOM 625 C C . VAL A 1 83 ? -18.559 -2.876 6.892 1.00 83.31 83 VAL A C 1
ATOM 627 O O . VAL A 1 83 ? -17.959 -3.930 7.123 1.00 83.31 83 VAL A O 1
ATOM 630 N N . PRO A 1 84 ? -19.864 -2.740 7.200 1.00 67.81 84 PRO A N 1
ATOM 631 C CA . PRO A 1 84 ? -20.653 -3.848 7.724 1.00 67.81 84 PRO A CA 1
ATOM 632 C C . PRO A 1 84 ? -20.721 -4.988 6.698 1.00 67.81 84 PRO A C 1
ATOM 634 O O . PRO A 1 84 ? -21.136 -4.776 5.563 1.00 67.81 84 PRO A O 1
ATOM 637 N N . GLY A 1 85 ? -20.334 -6.203 7.097 1.00 63.03 85 GLY A N 1
ATOM 638 C CA . GLY A 1 85 ? -20.537 -7.419 6.296 1.00 63.03 85 GLY A CA 1
ATOM 639 C C . GLY A 1 85 ? -19.383 -7.870 5.388 1.00 63.03 85 GLY A C 1
ATOM 640 O O . GLY A 1 85 ? -19.539 -8.878 4.710 1.00 63.03 85 GLY A O 1
ATOM 641 N N . THR A 1 86 ? -18.213 -7.218 5.389 1.00 56.19 86 THR A N 1
ATOM 642 C CA . THR A 1 86 ? -17.081 -7.581 4.498 1.00 56.19 86 THR A CA 1
ATOM 643 C C . THR A 1 86 ? -15.959 -8.378 5.166 1.00 56.19 86 THR A C 1
ATOM 645 O O . THR A 1 86 ? -14.830 -8.380 4.679 1.00 56.19 86 THR A O 1
ATOM 648 N N . ALA A 1 87 ? -16.241 -9.113 6.246 1.00 50.44 87 ALA A N 1
ATOM 649 C CA . ALA A 1 87 ? -15.266 -10.001 6.897 1.00 50.44 87 ALA A CA 1
ATOM 650 C C . ALA A 1 87 ? -14.700 -11.122 5.979 1.00 50.44 87 ALA A C 1
ATOM 652 O O . ALA A 1 87 ? -13.900 -11.933 6.436 1.00 50.44 87 ALA A O 1
ATOM 653 N N . SER A 1 88 ? -15.087 -11.179 4.699 1.00 49.38 88 SER A N 1
ATOM 654 C CA . SER A 1 88 ? -14.757 -12.254 3.760 1.00 49.38 88 SER A CA 1
ATOM 655 C C . SER A 1 88 ? -14.239 -11.822 2.380 1.00 49.38 88 SER A C 1
ATOM 657 O O . SER A 1 88 ? -14.051 -12.698 1.536 1.00 49.38 88 SER A O 1
ATOM 659 N N . LEU A 1 89 ? -13.948 -10.541 2.107 1.00 51.66 89 LEU A N 1
ATOM 660 C CA . LEU A 1 89 ? -13.288 -10.179 0.839 1.00 51.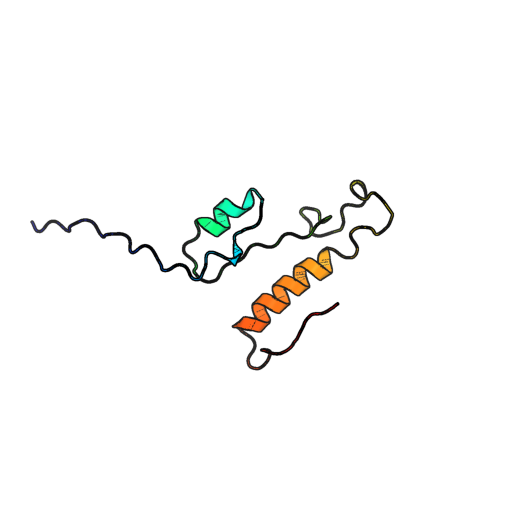66 89 LEU A CA 1
ATOM 661 C C . LEU A 1 89 ? -11.794 -10.508 0.924 1.00 51.66 89 LEU A C 1
ATOM 663 O O . LEU A 1 89 ? -10.944 -9.683 1.255 1.00 51.66 89 LEU A O 1
ATOM 667 N N . GLY A 1 90 ? -11.518 -11.792 0.712 1.00 43.09 90 GLY A N 1
ATOM 668 C CA . GLY A 1 90 ? -10.195 -12.376 0.673 1.00 43.09 90 GLY A CA 1
ATOM 669 C C . GLY A 1 90 ? -9.308 -11.747 -0.397 1.00 43.09 90 GLY A C 1
ATOM 670 O O . GLY A 1 90 ? -9.769 -11.340 -1.457 1.00 43.09 90 GLY A O 1
ATOM 671 N N . ARG A 1 91 ? -8.017 -11.706 -0.052 1.00 49.22 91 ARG A N 1
ATOM 672 C CA . ARG A 1 91 ? -6.834 -11.783 -0.921 1.00 49.22 91 ARG A CA 1
ATOM 673 C C . ARG A 1 91 ? -7.124 -11.589 -2.418 1.00 49.22 91 ARG A C 1
ATOM 675 O O . ARG A 1 91 ? -7.465 -12.546 -3.109 1.00 49.22 91 ARG A O 1
ATOM 682 N N . VAL A 1 92 ? -6.888 -10.376 -2.905 1.00 47.72 92 VAL A N 1
ATOM 683 C CA . VAL A 1 92 ? -6.618 -10.137 -4.328 1.00 47.72 92 VAL A CA 1
ATOM 684 C C . VAL A 1 92 ? -5.211 -10.698 -4.629 1.00 47.72 92 VAL A C 1
ATOM 686 O O . VAL A 1 92 ? -4.335 -10.536 -3.770 1.00 47.72 92 VAL A O 1
ATOM 689 N N . PRO A 1 93 ? -5.023 -11.452 -5.733 1.00 43.38 93 PRO A N 1
ATOM 690 C CA . PRO A 1 93 ? -3.752 -12.088 -6.102 1.00 43.38 93 PRO A CA 1
ATOM 691 C C . PRO A 1 93 ? -2.585 -11.110 -6.266 1.00 43.38 93 PRO A C 1
ATOM 693 O O . PRO A 1 93 ? -2.826 -9.948 -6.657 1.00 43.38 93 PRO A O 1
#

Radius of gyration: 19.2 Å; chains: 1; bounding box: 37×34×67 Å

Organism: NCBI:txid1854500

Secondary structure (DSSP, 8-state):
-------------STTSGGG-SSSTTHHHHHHSS-SS------TTB-TTSSB-GGG-SSTTTT--HHHHHHHHHHHHHHHHHSTT-TT-----

Foldseek 3Di:
DDDDDDPDDDPDDDQQPPQLPDDDPCSVVSVPDPDSDDHDDDQPQADPVQAGPPVVDPDPCNSPRSNCVVVVVVVVSCCCPPPPPPVDPDDDD

pLDDT: mean 75.03, std 20.05, range [39.31, 96.44]

Sequence (93 aa):
MTSAGPRRSRRAPSGGVERCRLLQRLRKACEHTASRDKSIAFVEGATHGFTPCEPCARAPGQSGDTMARSFDHVAAWIAARFVPGTASLGRVP